Protein 3UPS (pdb70)

InterPro domains:
  IPR004394 Protein Iojap/ribosomal silencing factor RsfS [MF_01477] (13-118)
  IPR004394 Protein Iojap/ribosomal silencing factor RsfS [PTHR21043] (14-130)
  IPR004394 Protein Iojap/ribosomal silencing factor RsfS [TIGR00090] (20-117)
  IPR043519 Nucleotidyltransferase superfamily [G3DSA:3.30.460.10] (14-133)
  IPR043519 Nucleotidyltransferase superfamily [SSF81301] (18-124)

CATH classification: 3.30.460.10

Foldseek 3Di:
DDLVLVCLQVVVCVVLPWPPWDKAACVVNDPQARITETEDADLVSQVVLVVSQVSLCVVPVQRWDWPQPPPPQKIWTHRRNYIYIYHHVVSVVVVVVCVCVPDD

B-factor: mean 41.15, std 17.08, range [24.71, 125.01]

Nearest PDB structures (foldseek):
  3ups-assembly1_A-2  TM=1.010E+00  e=2.088E-20  Zymomonas mobilis subsp. mobilis ZM4 = ATCC 31821
  2id1-assembly2_B  TM=8.233E-01  e=2.964E-09  Chromobacterium violaceum ATCC 12472
  2o5a-assembly1_B  TM=8.143E-01  e=1.088E-08  Halalkalibacterium halodurans
  4wcw-assembly2_C  TM=8.008E-01  e=1.373E-07  Mycobacterium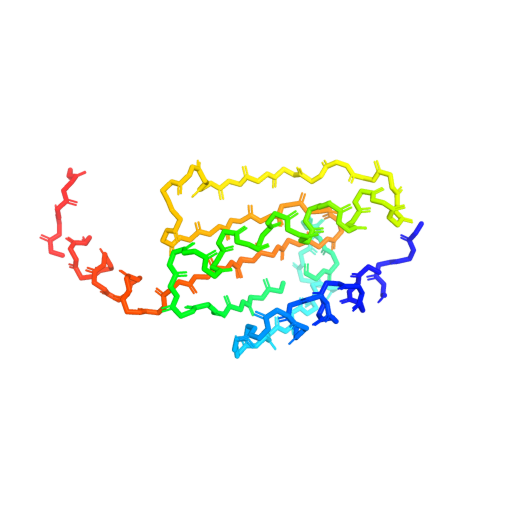 tuberculosis H37Rv
  7aoi-assembly1_XJ  TM=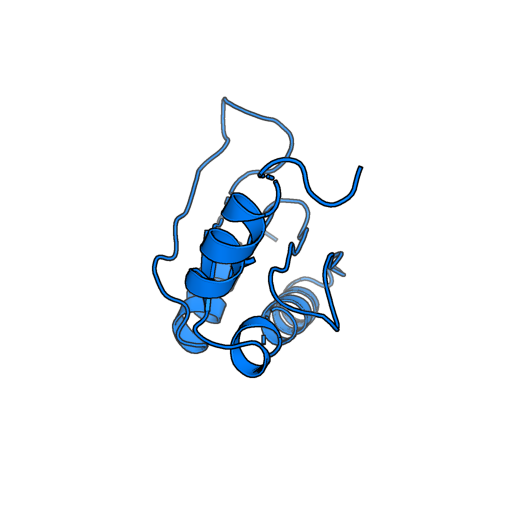6.838E-01  e=1.002E-05  Trypanosoma brucei

Sequence (104 aa):
FDPELLKLVTDSLDDDQALEIATIPLAGKSSIADYVIASGRSSRQVTAAQKLADRIKAATGYVSKIEGLPAADWVLLLDAGDIIIHHLFRPEVRSFYNLERWGFGD

Solvent-accessible surface area: 6523 Å² total

Radius of gyration: 14.22 Å; Cα contacts (8 Å, |Δi|>4): 182; chains: 1; bounding box: 29×43×29 Å

Structure (mmCIF, N/CA/C/O backbone):
data_3UPS
#
_entry.id   3UPS
#
_cell.length_a   75.397
_cell.length_b   75.397
_cell.length_c   66.916
_cell.angle_alpha   90.000
_cell.angle_beta   90.000
_cell.angle_gamma   120.000
#
_symmetry.space_group_name_H-M   'P 31 2 1'
#
loop_
_entity.id
_entity.type
_entity.pdbx_description
1 polymer 'Iojap-like protein'
2 water water
#
loop_
_atom_site.group_PDB
_atom_site.id
_atom_site.type_symbol
_atom_site.label_atom_id
_atom_site.label_alt_id
_atom_site.label_comp_id
_atom_site.label_asym_id
_atom_site.label_entity_id
_atom_site.label_seq_id
_atom_site.pdbx_PDB_ins_code
_atom_site.Cartn_x
_atom_site.Cartn_y
_atom_site.Cartn_z
_atom_site.occupancy
_atom_site.B_iso_or_equiv
_atom_site.auth_seq_id
_atom_site.auth_comp_id
_atom_site.auth_asym_id
_atom_site.auth_atom_id
_atom_site.pdbx_PDB_model_num
ATOM 1 N N . PHE A 1 17 ? 44.272 -22.222 20.803 1.00 90.33 14 PHE A N 1
ATOM 2 C CA . PHE A 1 17 ? 44.680 -21.343 19.669 1.00 64.58 14 PHE A CA 1
ATOM 3 C C . PHE A 1 17 ? 45.615 -20.249 20.191 1.00 50.54 14 PHE A C 1
ATOM 4 O O . PHE A 1 17 ? 45.247 -19.380 20.980 1.00 54.65 14 PHE A O 1
ATOM 12 N N . ASP A 1 18 ? 46.855 -20.387 19.762 1.00 42.15 15 ASP A N 1
ATOM 13 C CA . ASP A 1 18 ? 47.983 -19.527 20.014 1.00 39.76 15 ASP A CA 1
ATOM 14 C C . ASP A 1 18 ? 47.711 -18.029 19.722 1.00 36.06 15 ASP A C 1
ATOM 15 O O . ASP A 1 18 ? 47.220 -17.705 18.630 1.00 34.54 15 ASP A O 1
ATOM 20 N N . PRO A 1 19 ? 48.054 -17.101 20.662 1.00 37.13 16 PRO A N 1
ATOM 21 C CA . PRO A 1 19 ? 47.774 -15.656 20.359 1.00 32.76 16 PRO A CA 1
ATOM 22 C C . PRO A 1 19 ? 48.570 -15.107 19.142 1.00 32.79 16 PRO A C 1
ATOM 23 O O . PRO A 1 19 ? 48.096 -14.187 18.448 1.00 30.93 16 PRO A O 1
ATOM 27 N N . GLU A 1 20 ? 49.761 -15.662 18.877 1.00 35.56 17 GLU A N 1
ATOM 28 C CA . GLU A 1 20 ? 50.519 -15.281 17.659 1.00 33.66 17 GLU A CA 1
ATOM 29 C C . GLU A 1 20 ? 49.832 -15.742 16.376 1.00 33.29 17 GLU A C 1
ATOM 30 O O . GLU A 1 20 ? 49.882 -15.049 15.360 1.00 32.11 17 GLU A O 1
ATOM 52 N N . LEU A 1 22 ? 46.531 -16.160 16.236 1.00 30.18 19 LEU A N 1
ATOM 53 C CA . LEU A 1 22 ? 45.377 -15.245 16.170 1.00 26.78 19 LEU A CA 1
ATOM 54 C C . LEU A 1 22 ? 45.812 -13.911 15.563 1.00 27.26 19 LEU A C 1
ATOM 55 O O . LEU A 1 22 ? 45.070 -13.331 14.757 1.00 27.09 19 LEU A O 1
ATOM 60 N N . LEU A 1 23 ? 46.990 -13.416 15.961 1.00 28.42 20 LEU A N 1
ATOM 61 C CA . LEU A 1 23 ? 47.490 -12.134 15.431 1.00 25.70 20 LEU A CA 1
ATOM 62 C C . LEU A 1 23 ? 47.686 -12.200 13.917 1.00 28.32 20 LEU A C 1
ATOM 63 O O . LEU A 1 23 ? 47.291 -11.268 13.178 1.00 28.08 20 LEU A O 1
ATOM 68 N N . LYS A 1 24 ? 48.294 -13.292 13.459 1.00 28.32 21 LYS A N 1
ATOM 69 C CA . LYS A 1 24 ? 48.479 -13.536 12.037 1.00 29.41 21 LYS A CA 1
ATOM 70 C C . LYS A 1 24 ? 47.121 -13.565 11.301 1.00 30.04 21 LYS A C 1
ATOM 71 O O . LYS A 1 24 ? 46.976 -12.941 10.243 1.00 28.81 21 LYS A O 1
ATOM 77 N N . LEU A 1 25 ? 46.135 -14.279 11.853 1.00 26.42 22 LEU A N 1
ATOM 78 C CA . LEU A 1 25 ? 44.789 -14.296 11.251 1.00 27.26 22 LEU A CA 1
ATOM 79 C C . LEU A 1 25 ? 44.247 -12.853 11.104 1.00 27.13 22 LEU A C 1
ATOM 80 O O . LEU A 1 25 ? 43.774 -12.450 10.038 1.00 28.23 22 LEU A O 1
ATOM 85 N N . VAL A 1 26 ? 44.305 -12.095 12.191 1.00 26.35 23 VAL A N 1
ATOM 86 C CA . VAL A 1 26 ? 43.763 -10.736 12.243 1.00 25.47 23 VAL A CA 1
ATOM 87 C C . VAL A 1 26 ? 44.426 -9.836 11.193 1.00 25.81 23 VAL A C 1
ATOM 88 O O . VAL A 1 26 ? 43.728 -9.183 10.382 1.00 28.07 23 VAL A O 1
ATOM 92 N N . THR A 1 27 ? 45.764 -9.773 11.204 1.00 26.38 24 THR A N 1
ATOM 93 C CA . THR A 1 27 ? 46.458 -8.892 10.263 1.00 27.83 24 THR A CA 1
ATOM 94 C C . THR A 1 27 ? 46.320 -9.372 8.825 1.00 28.97 24 THR A C 1
ATOM 95 O O . THR A 1 27 ? 46.185 -8.524 7.903 1.00 31.34 24 THR A O 1
ATOM 99 N N . ASP A 1 28 ? 46.353 -10.690 8.601 1.00 27.23 25 ASP A N 1
ATOM 100 C CA . ASP A 1 28 ? 46.149 -11.233 7.236 1.00 28.85 25 ASP A CA 1
ATOM 101 C C . ASP A 1 28 ? 44.764 -10.892 6.713 1.00 28.42 25 ASP A C 1
ATOM 102 O O . ASP A 1 28 ? 44.607 -10.549 5.530 1.00 30.71 25 ASP A O 1
ATOM 107 N N . SER A 1 29 ? 43.756 -10.975 7.584 1.00 27.64 26 SER A N 1
ATOM 108 C CA . SER A 1 29 ? 42.365 -10.717 7.169 1.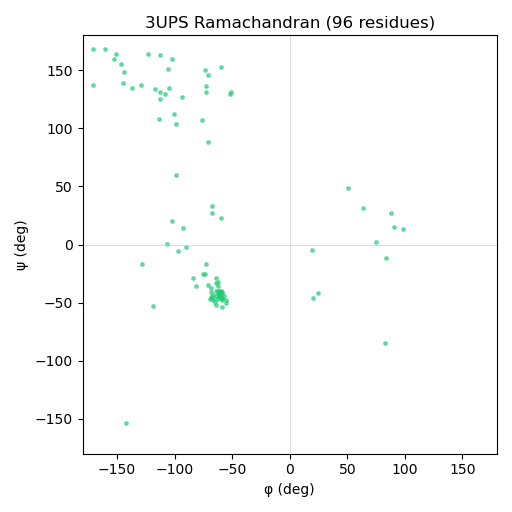00 29.48 26 SER A CA 1
ATOM 109 C C . SER A 1 29 ? 42.210 -9.230 6.844 1.00 30.63 26 SER A C 1
ATOM 110 O O . SER A 1 29 ? 41.661 -8.863 5.789 1.00 30.29 26 SER A O 1
ATOM 113 N N . LEU A 1 30 ? 42.713 -8.369 7.725 1.00 28.99 27 LEU A N 1
ATOM 114 C CA . LEU A 1 30 ? 42.634 -6.924 7.481 1.00 30.06 27 LEU A CA 1
ATOM 115 C C . LEU A 1 30 ? 43.395 -6.496 6.224 1.00 31.47 27 LEU A C 1
ATOM 116 O O . LEU A 1 30 ? 42.894 -5.703 5.421 1.00 33.38 27 LEU A O 1
ATOM 121 N N . ASP A 1 31 ? 44.582 -7.069 6.025 1.00 31.26 28 ASP A N 1
ATOM 122 C CA . ASP A 1 31 ? 45.350 -6.826 4.810 1.00 36.63 28 ASP A CA 1
ATOM 123 C C . ASP A 1 31 ? 44.562 -7.279 3.580 1.00 34.13 28 ASP A C 1
ATOM 124 O O . ASP A 1 31 ? 44.511 -6.553 2.550 1.00 35.94 28 ASP A O 1
ATOM 129 N N . ASP A 1 32 ? 43.931 -8.452 3.668 1.00 31.91 29 ASP A N 1
ATOM 130 C CA . ASP A 1 32 ? 43.199 -8.982 2.505 1.00 32.63 29 ASP A CA 1
ATOM 131 C C . ASP A 1 32 ? 42.024 -8.070 2.135 1.00 34.05 29 ASP A C 1
ATOM 132 O O . ASP A 1 32 ? 41.692 -7.920 0.942 1.00 36.72 29 ASP A O 1
ATOM 137 N N . ASP A 1 33 ? 41.438 -7.448 3.157 1.00 35.16 30 ASP A N 1
ATOM 138 C CA . ASP A 1 33 ? 40.273 -6.580 2.983 1.00 35.05 30 ASP A CA 1
ATOM 139 C C . ASP A 1 33 ? 40.672 -5.123 2.795 1.00 41.12 30 ASP A C 1
ATOM 140 O O . ASP A 1 33 ? 39.825 -4.203 2.900 1.00 39.64 30 ASP A O 1
ATOM 145 N N . GLN A 1 34 ? 41.967 -4.939 2.521 1.00 38.35 31 GLN A N 1
ATOM 146 C CA . GLN A 1 34 ? 42.568 -3.654 2.095 1.00 41.50 31 GLN A CA 1
ATOM 147 C C . GLN A 1 34 ? 42.482 -2.540 3.156 1.00 40.89 31 GLN A C 1
ATOM 148 O O . GLN A 1 34 ? 42.390 -1.343 2.809 1.00 40.91 31 GLN A O 1
ATOM 154 N N . ALA A 1 35 ? 42.520 -2.926 4.428 1.00 36.36 32 ALA A N 1
ATOM 155 C CA . ALA A 1 35 ? 42.682 -1.958 5.528 1.00 34.87 32 ALA A CA 1
ATOM 156 C C . ALA A 1 35 ? 44.001 -1.220 5.341 1.00 34.43 32 ALA A C 1
ATOM 157 O O . ALA A 1 35 ? 44.941 -1.771 4.721 1.00 36.05 32 ALA A O 1
ATOM 159 N N . LEU A 1 36 ? 44.072 0.006 5.857 1.00 35.81 33 LEU A N 1
ATOM 160 C CA . LEU A 1 36 ? 45.332 0.781 5.846 1.00 36.82 33 LEU A CA 1
ATOM 161 C C . LEU A 1 36 ? 45.846 0.959 7.259 1.00 35.92 33 LEU A C 1
ATOM 162 O O . LEU A 1 36 ? 45.101 0.753 8.251 1.00 35.56 33 LEU A O 1
ATOM 167 N N . GLU A 1 37 ? 47.125 1.315 7.360 1.00 37.79 34 GLU A N 1
ATOM 168 C CA . GLU A 1 37 ? 47.741 1.659 8.636 1.00 36.45 34 GLU A CA 1
ATOM 169 C C . GLU A 1 37 ? 47.475 0.596 9.723 1.00 36.45 34 GLU A C 1
ATOM 170 O O . GLU A 1 37 ? 47.069 0.926 10.840 1.00 33.30 34 GLU A O 1
ATOM 176 N N . ILE A 1 38 ? 47.706 -0.671 9.393 1.00 33.16 35 ILE A N 1
ATOM 177 C CA . ILE A 1 38 ? 47.456 -1.775 10.317 1.00 33.29 35 ILE A CA 1
ATOM 178 C C . ILE A 1 38 ? 48.579 -1.793 11.347 1.00 34.72 35 ILE A C 1
ATOM 179 O O . ILE A 1 38 ? 49.728 -2.172 11.009 1.00 36.86 35 ILE A O 1
ATOM 184 N N . ALA A 1 39 ? 48.253 -1.383 12.574 1.00 30.36 36 ALA A N 1
ATOM 185 C CA . ALA A 1 39 ? 49.236 -1.265 13.676 1.00 29.74 36 ALA A CA 1
ATOM 186 C C . ALA A 1 39 ? 49.055 -2.417 14.643 1.00 30.28 36 ALA A C 1
ATOM 187 O O . ALA A 1 39 ? 47.922 -2.752 15.019 1.00 32.80 36 ALA A O 1
ATOM 189 N N . THR A 1 40 ? 50.170 -3.028 15.056 1.00 30.12 37 THR A N 1
ATOM 190 C CA . THR A 1 40 ? 50.128 -4.069 16.082 1.00 29.52 37 THR A CA 1
ATOM 191 C C . THR A 1 40 ? 50.831 -3.542 17.320 1.00 29.78 37 THR A C 1
ATOM 192 O O . THR A 1 40 ? 52.017 -3.134 17.247 1.00 32.13 37 THR A O 1
ATOM 196 N N . ILE A 1 41 ? 50.118 -3.587 18.447 1.00 29.29 38 ILE A N 1
ATOM 197 C CA . ILE A 1 41 ? 50.635 -3.150 19.746 1.00 31.36 38 ILE A CA 1
ATOM 198 C C . ILE A 1 41 ? 50.754 -4.367 20.677 1.00 30.24 38 ILE A C 1
ATOM 199 O O . ILE A 1 41 ? 49.730 -4.880 21.123 1.00 30.43 38 ILE A O 1
ATOM 204 N N . PRO A 1 42 ? 51.990 -4.838 20.965 1.00 32.34 39 PRO A N 1
ATOM 205 C CA . PRO A 1 42 ? 52.106 -5.930 21.949 1.00 31.41 39 PRO A CA 1
ATOM 206 C C . PRO A 1 42 ? 51.850 -5.412 23.352 1.00 31.03 39 PRO A C 1
ATOM 207 O O . PRO A 1 42 ? 52.358 -4.337 23.722 1.00 35.33 39 PRO A O 1
ATOM 211 N N . LEU A 1 43 ? 51.077 -6.161 24.138 1.00 31.14 40 LEU A N 1
ATOM 212 C CA . LEU A 1 43 ? 50.766 -5.727 25.511 1.00 30.12 40 LEU A CA 1
ATOM 213 C C . LEU A 1 43 ? 51.480 -6.489 26.649 1.00 31.91 40 LEU A C 1
ATOM 214 O O . LEU A 1 43 ? 51.284 -6.166 27.828 1.00 36.20 40 LEU A O 1
ATOM 219 N N . ALA A 1 44 ? 52.321 -7.462 26.306 1.00 35.92 41 ALA A N 1
ATOM 220 C CA . ALA A 1 44 ? 53.102 -8.199 27.304 1.00 37.61 41 ALA A CA 1
ATOM 221 C C . ALA A 1 44 ? 53.842 -7.212 28.206 1.00 38.43 41 ALA A C 1
ATOM 222 O O . ALA A 1 44 ? 54.507 -6.301 27.719 1.00 39.98 41 ALA A O 1
ATOM 224 N N . GLY A 1 45 ? 53.723 -7.388 29.517 1.00 43.20 42 GLY A N 1
ATOM 225 C CA . GLY A 1 45 ? 54.412 -6.528 30.478 1.00 44.19 42 GLY A CA 1
ATOM 226 C C . GLY A 1 45 ? 53.798 -5.142 30.620 1.00 42.44 42 GLY A C 1
ATOM 227 O O . GLY A 1 45 ? 54.313 -4.319 31.362 1.00 48.06 42 GLY A O 1
ATOM 228 N N . LYS A 1 46 ? 52.697 -4.883 29.914 1.00 37.20 43 LYS A N 1
ATOM 229 C CA . LYS A 1 46 ? 52.031 -3.565 29.961 1.00 37.03 43 LYS A CA 1
ATOM 230 C C . LYS A 1 46 ? 50.599 -3.666 30.487 1.00 34.46 43 LYS A C 1
ATOM 231 O O . LYS A 1 46 ? 50.227 -2.962 31.439 1.00 38.50 43 LYS A O 1
ATOM 237 N N . SER A 1 47 ? 49.799 -4.543 29.877 1.00 32.34 44 SER A N 1
ATOM 238 C CA . SER A 1 47 ? 48.410 -4.727 30.296 1.00 29.91 44 SER A CA 1
ATOM 239 C C . SER A 1 47 ? 47.999 -6.180 30.163 1.00 31.25 44 SER A C 1
ATOM 240 O O . SER A 1 47 ? 48.431 -6.864 29.227 1.00 34.83 44 SER A O 1
ATOM 243 N N . SER A 1 48 ? 47.093 -6.591 31.052 1.00 31.20 45 SER A N 1
ATOM 244 C CA . SER A 1 48 ? 46.510 -7.928 31.085 1.00 30.98 45 SER A CA 1
ATOM 245 C C . SER A 1 48 ? 45.249 -8.044 30.247 1.00 29.93 45 SER A C 1
ATOM 246 O O . SER A 1 48 ? 44.653 -9.139 30.176 1.00 32.67 45 SER A O 1
ATOM 249 N N . ILE A 1 49 ? 44.812 -6.939 29.642 1.00 28.95 46 ILE A N 1
ATOM 250 C CA . ILE A 1 49 ? 43.535 -6.961 28.889 1.00 28.56 46 ILE A CA 1
ATOM 251 C C . ILE A 1 49 ? 43.575 -7.929 27.700 1.00 26.36 46 ILE A C 1
ATOM 252 O O . ILE A 1 49 ? 42.541 -8.488 27.322 1.00 27.85 46 ILE A O 1
ATOM 257 N N . ALA A 1 50 ? 44.751 -8.092 27.087 1.00 27.52 47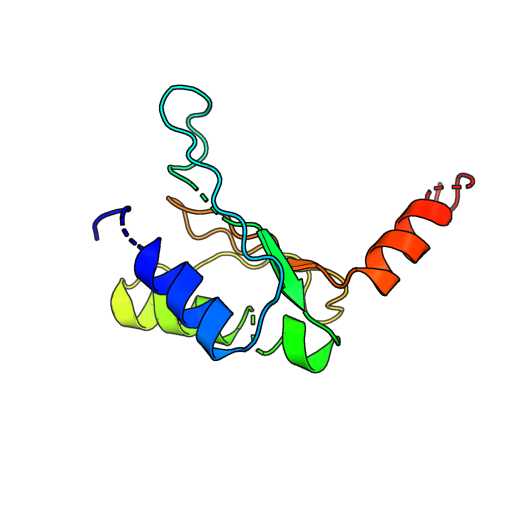 ALA A N 1
ATOM 258 C CA . ALA A 1 50 ? 44.881 -8.864 25.835 1.00 26.96 47 ALA A CA 1
ATOM 259 C C . ALA A 1 50 ? 46.359 -9.023 25.579 1.00 28.28 47 ALA A C 1
ATOM 260 O O . ALA A 1 50 ? 47.180 -8.369 26.244 1.00 31.07 47 ALA A O 1
ATOM 262 N N . ASP A 1 51 ? 46.710 -9.893 2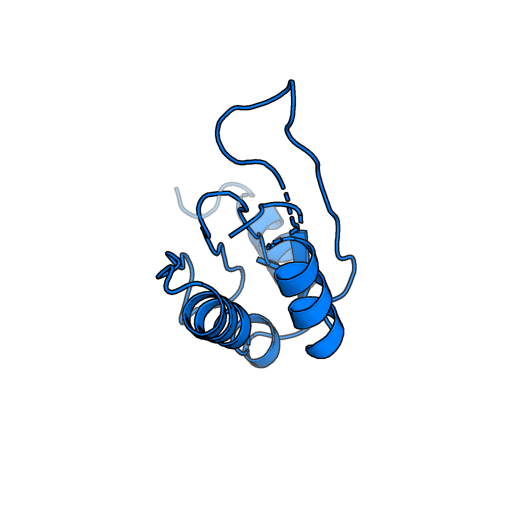4.630 1.00 26.93 48 ASP A N 1
ATOM 263 C CA . ASP A 1 51 ? 48.112 -10.044 24.227 1.00 28.10 48 ASP A CA 1
ATOM 264 C C . ASP A 1 51 ? 48.500 -8.964 23.251 1.00 29.30 48 ASP A C 1
ATOM 265 O O . ASP A 1 51 ? 49.643 -8.502 23.269 1.00 30.77 48 ASP A O 1
ATOM 270 N N . TYR A 1 52 ? 47.559 -8.579 22.384 1.00 28.60 49 TYR A N 1
ATOM 271 C CA . TYR A 1 52 ? 47.800 -7.524 21.363 1.00 27.56 49 TYR A CA 1
ATOM 272 C C . TYR A 1 52 ? 46.587 -6.657 21.169 1.00 28.58 49 TYR A C 1
ATOM 273 O O . TYR A 1 52 ? 45.445 -7.129 21.316 1.00 28.21 49 TYR A O 1
ATOM 298 N N . VAL A 1 54 ? 45.218 -4.384 17.888 1.00 26.25 51 VAL A N 1
ATOM 299 C CA . VAL A 1 54 ? 45.459 -4.087 16.479 1.00 27.03 51 VAL A CA 1
ATOM 300 C C . VAL A 1 54 ? 44.541 -2.912 16.148 1.00 27.93 51 VAL A C 1
ATOM 301 O O . VAL A 1 54 ? 43.388 -2.855 16.627 1.00 30.49 51 VAL A O 1
ATOM 305 N N . ILE A 1 55 ? 45.063 -1.939 15.394 1.00 27.89 52 ILE A N 1
ATOM 306 C CA . ILE A 1 55 ? 44.279 -0.775 14.983 1.00 27.70 52 ILE A CA 1
ATOM 307 C C . ILE A 1 55 ? 44.459 -0.648 13.482 1.00 30.45 52 ILE A C 1
ATOM 308 O O . ILE A 1 55 ? 45.593 -0.792 12.981 1.00 31.76 52 ILE A O 1
ATOM 313 N N . ALA A 1 56 ? 43.372 -0.361 12.744 1.00 29.07 53 ALA A N 1
ATOM 314 C CA . ALA A 1 56 ? 43.488 -0.164 11.291 1.00 28.52 53 ALA A CA 1
ATOM 315 C C . ALA A 1 56 ? 42.384 0.748 10.812 1.00 29.09 53 ALA A C 1
ATOM 316 O O . ALA A 1 56 ? 41.351 0.894 11.490 1.00 30.06 53 ALA A O 1
ATOM 318 N N . SER A 1 57 ? 42.602 1.354 9.640 1.00 31.20 54 SER A N 1
ATOM 319 C CA . SER A 1 57 ? 41.607 2.244 9.023 1.00 31.95 54 SER A CA 1
ATOM 320 C C . SER A 1 57 ? 40.919 1.582 7.836 1.00 34.81 54 SER A C 1
ATOM 321 O O . SER A 1 57 ? 41.496 0.693 7.167 1.00 33.56 54 SER A O 1
ATOM 324 N N . GLY A 1 58 ? 39.676 1.990 7.600 1.00 32.48 55 GLY A N 1
ATOM 325 C CA . GLY A 1 58 ? 38.977 1.668 6.327 1.00 34.63 55 GLY A CA 1
ATOM 326 C C . GLY A 1 58 ? 38.529 2.952 5.642 1.00 39.52 55 GLY A C 1
ATOM 327 O O . GLY A 1 58 ? 38.456 4.004 6.280 1.00 38.31 55 GLY A O 1
ATOM 328 N N . ARG A 1 59 ? 38.192 2.873 4.356 1.00 42.89 56 ARG A N 1
ATOM 329 C CA . ARG A 1 59 ? 37.912 4.080 3.548 1.00 47.13 56 ARG A CA 1
ATOM 330 C C . ARG A 1 59 ? 36.430 4.467 3.385 1.00 45.37 56 ARG A C 1
ATOM 331 O O . ARG A 1 59 ? 36.099 5.445 2.764 1.00 58.58 56 ARG A O 1
ATOM 339 N N . SER A 1 60 ? 35.550 3.617 3.891 1.00 44.64 57 SER A N 1
ATOM 340 C CA . SER A 1 60 ? 34.110 3.801 3.772 1.00 52.75 57 SER A CA 1
ATOM 341 C C . SER A 1 60 ? 33.400 2.974 4.827 1.00 48.55 57 SER A C 1
ATOM 342 O O . SER A 1 60 ? 34.001 2.075 5.441 1.00 44.21 57 SER A O 1
ATOM 345 N N . SER A 1 61 ? 32.110 3.239 4.975 1.00 48.17 58 SER A N 1
ATOM 346 C CA . SER A 1 61 ? 31.236 2.469 5.863 1.00 51.59 58 SER A CA 1
ATOM 347 C C . SER A 1 61 ? 31.011 0.999 5.408 1.00 50.04 58 SER A C 1
ATOM 348 O O . SER A 1 61 ? 31.028 0.077 6.249 1.00 49.66 58 SER A O 1
ATOM 351 N N . ARG A 1 62 ? 30.788 0.778 4.109 1.00 47.83 59 ARG A N 1
ATOM 352 C CA . ARG A 1 62 ? 30.707 -0.575 3.538 1.00 47.72 59 ARG A CA 1
ATOM 353 C C . ARG A 1 62 ? 32.007 -1.331 3.894 1.00 51.96 59 ARG A C 1
ATOM 354 O O . ARG A 1 62 ? 31.950 -2.462 4.402 1.00 55.45 59 ARG A O 1
ATOM 362 N N . GLN A 1 63 ? 33.163 -0.691 3.672 1.00 47.08 60 GLN A N 1
ATOM 363 C CA . GLN A 1 63 ? 34.466 -1.365 3.869 1.00 45.84 60 GLN A CA 1
ATOM 364 C C . GLN A 1 63 ? 34.769 -1.721 5.327 1.00 43.43 60 GLN A C 1
ATOM 365 O O . GLN A 1 63 ? 35.164 -2.871 5.620 1.00 42.05 60 GLN A O 1
ATOM 371 N N . VAL A 1 64 ? 34.575 -0.762 6.240 1.00 45.37 61 VAL A N 1
ATOM 372 C CA . VAL A 1 64 ? 34.763 -1.025 7.674 1.00 49.34 61 VAL A CA 1
ATOM 373 C C . VAL A 1 64 ? 33.840 -2.166 8.155 1.00 50.87 61 VAL A C 1
ATOM 374 O O . VAL A 1 64 ? 34.276 -3.051 8.921 1.00 45.51 61 VAL A O 1
ATOM 378 N N . THR A 1 65 ? 32.596 -2.164 7.671 1.00 48.10 62 THR A N 1
ATOM 379 C CA . THR A 1 65 ? 31.602 -3.200 7.998 1.00 50.23 62 THR A CA 1
ATOM 380 C C . THR A 1 65 ? 31.989 -4.578 7.465 1.00 42.15 62 THR A C 1
ATOM 381 O O . THR A 1 65 ? 31.950 -5.581 8.210 1.00 50.00 62 THR A O 1
ATOM 385 N N . ALA A 1 66 ? 32.355 -4.634 6.180 1.00 44.52 63 ALA A N 1
ATOM 386 C CA . ALA A 1 66 ? 32.807 -5.884 5.580 1.00 46.65 63 ALA A CA 1
ATOM 387 C C . ALA A 1 66 ? 34.041 -6.417 6.324 1.00 49.07 63 ALA A C 1
ATOM 388 O O . ALA A 1 66 ? 34.088 -7.592 6.637 1.00 47.33 63 ALA A O 1
ATOM 406 N N . ALA A 1 68 ? 35.165 -5.830 9.497 1.00 37.89 65 ALA A N 1
ATOM 407 C CA . ALA A 1 68 ? 34.841 -6.277 10.850 1.00 38.77 65 ALA A CA 1
ATOM 408 C C . ALA A 1 68 ? 34.067 -7.605 10.828 1.00 36.70 65 ALA A C 1
ATOM 409 O O . ALA A 1 68 ? 34.372 -8.532 11.597 1.00 37.57 65 ALA A O 1
ATOM 411 N N . GLN A 1 69 ? 33.063 -7.693 9.955 1.00 40.58 66 GLN A N 1
ATOM 412 C CA . GLN A 1 69 ? 32.204 -8.877 9.924 1.00 41.03 66 GLN A CA 1
ATOM 413 C C . GLN A 1 69 ? 32.981 -10.095 9.433 1.00 39.11 66 GLN A C 1
ATOM 414 O O . GLN A 1 69 ? 32.876 -11.190 10.030 1.00 38.69 66 GLN A O 1
ATOM 420 N N . LYS A 1 70 ? 33.763 -9.918 8.361 1.00 36.67 67 LYS A N 1
ATOM 421 C CA . LYS A 1 70 ? 34.581 -11.024 7.869 1.00 34.49 67 LYS A CA 1
ATOM 422 C C . LYS A 1 70 ? 35.586 -11.470 8.915 1.00 33.35 67 LYS A C 1
ATOM 423 O O . LYS A 1 70 ? 35.790 -12.673 9.094 1.00 31.70 67 LYS A O 1
ATOM 429 N N . LEU A 1 71 ? 36.186 -10.513 9.633 1.00 28.34 68 LEU A N 1
ATOM 430 C CA . LEU A 1 71 ? 37.153 -10.873 10.656 1.00 27.70 68 LEU A CA 1
ATOM 431 C C . LEU A 1 71 ? 36.456 -11.697 11.758 1.00 30.06 68 LEU A C 1
ATOM 432 O O . LEU A 1 71 ? 36.993 -12.721 12.196 1.00 28.69 68 LEU A O 1
ATOM 437 N N . ALA A 1 72 ? 35.291 -11.242 12.220 1.00 29.04 69 ALA A N 1
ATOM 438 C CA . ALA A 1 72 ? 34.552 -12.007 13.250 1.00 28.49 69 ALA A CA 1
ATOM 439 C C . ALA A 1 72 ? 34.234 -13.432 12.721 1.00 28.41 69 ALA A C 1
ATOM 440 O O . ALA A 1 72 ? 34.396 -14.421 13.446 1.00 29.03 69 ALA A O 1
ATOM 442 N N . ASP A 1 73 ? 33.749 -13.525 11.473 1.00 28.43 70 ASP A N 1
ATOM 443 C CA . ASP A 1 73 ? 33.416 -14.839 10.892 1.00 28.36 70 ASP A CA 1
ATOM 444 C C . ASP A 1 73 ? 34.644 -15.721 10.808 1.00 29.21 70 ASP A C 1
ATOM 445 O O . ASP A 1 73 ? 34.570 -16.935 11.104 1.00 29.60 70 ASP A O 1
ATOM 450 N N . ARG A 1 74 ? 35.775 -15.124 10.410 1.00 27.43 71 ARG A N 1
ATOM 451 C CA . ARG A 1 74 ? 37.034 -15.901 10.236 1.00 27.92 71 ARG A CA 1
ATOM 452 C C . ARG A 1 74 ? 37.572 -16.389 11.577 1.00 27.60 71 ARG A C 1
ATOM 453 O O . ARG A 1 74 ? 38.051 -17.527 11.700 1.00 28.61 71 ARG A O 1
ATOM 461 N N . ILE A 1 75 ? 37.501 -15.527 12.587 1.00 25.99 72 ILE A N 1
ATOM 462 C CA . ILE A 1 75 ? 37.944 -15.926 13.933 1.00 26.46 72 ILE A CA 1
ATOM 463 C C . ILE A 1 75 ? 37.079 -17.081 14.409 1.00 28.35 72 ILE A C 1
ATOM 464 O O . ILE A 1 75 ? 37.602 -18.097 14.942 1.00 29.27 72 ILE A O 1
ATOM 469 N N . LYS A 1 76 ? 35.768 -16.976 14.211 1.00 29.21 73 LYS A N 1
ATOM 470 C CA . LYS A 1 76 ? 34.901 -18.055 14.649 1.00 28.27 73 LYS A CA 1
ATOM 471 C C . LYS A 1 76 ? 35.202 -19.346 13.882 1.00 29.98 73 LYS A C 1
ATOM 472 O O . LYS A 1 76 ? 35.288 -20.431 14.493 1.00 31.29 73 LYS A O 1
ATOM 478 N N . ALA A 1 77 ? 35.375 -19.254 12.558 1.00 29.42 74 ALA A N 1
ATOM 479 C CA . ALA A 1 77 ? 35.688 -20.440 11.742 1.00 30.62 74 ALA A CA 1
ATOM 480 C C . ALA A 1 77 ? 36.994 -21.124 12.159 1.00 31.23 74 ALA A C 1
ATOM 481 O O . ALA A 1 77 ? 37.082 -22.383 12.205 1.00 32.13 74 ALA A O 1
ATOM 483 N N . ALA A 1 78 ? 38.001 -20.322 12.478 1.00 29.62 75 ALA A N 1
ATOM 484 C CA . ALA A 1 78 ? 39.350 -20.861 12.761 1.00 28.40 75 ALA A CA 1
ATOM 485 C C . ALA A 1 78 ? 39.510 -21.340 14.192 1.00 31.95 75 ALA A C 1
ATOM 486 O O . ALA A 1 78 ? 40.304 -22.258 14.460 1.00 32.27 75 ALA A O 1
ATOM 488 N N . THR A 1 79 ? 38.762 -20.734 15.114 1.00 31.35 76 THR A N 1
ATOM 489 C CA . THR A 1 79 ? 39.011 -20.942 16.558 1.00 31.96 76 THR A CA 1
ATOM 490 C C . THR A 1 79 ? 37.796 -21.335 17.366 1.00 31.12 76 THR A C 1
ATOM 491 O O . THR A 1 79 ? 37.940 -21.808 18.513 1.00 32.67 76 THR A O 1
ATOM 495 N N . GLY A 1 80 ? 36.610 -21.123 16.813 1.00 30.50 77 GLY A N 1
ATOM 496 C CA . GLY A 1 80 ? 35.374 -21.295 17.604 1.00 32.17 77 GLY A CA 1
ATOM 497 C C . GLY A 1 80 ? 34.982 -20.095 18.454 1.00 30.88 77 GLY A C 1
ATOM 498 O O . GLY A 1 80 ? 33.862 -20.067 18.984 1.00 31.27 77 GLY A O 1
ATOM 499 N N . TYR A 1 81 ? 35.886 -19.112 18.600 1.00 28.35 78 TYR A N 1
ATOM 500 C CA . TYR A 1 81 ? 35.653 -17.954 19.481 1.00 29.39 78 TYR A CA 1
ATOM 501 C C . TYR A 1 81 ? 34.617 -17.026 18.856 1.00 28.72 78 TYR A C 1
ATOM 502 O O . TYR A 1 81 ? 34.753 -16.673 17.679 1.00 30.50 78 TYR A O 1
ATOM 511 N N . VAL A 1 82 ? 33.610 -16.617 19.640 1.00 27.24 79 VAL A N 1
ATOM 512 C CA . VAL A 1 82 ? 32.554 -15.721 19.144 1.00 27.85 79 VAL A CA 1
ATOM 513 C C . VAL A 1 82 ? 32.916 -14.301 19.612 1.00 29.10 79 VAL A C 1
ATOM 514 O O . VAL A 1 82 ? 32.733 -13.966 20.793 1.00 28.17 79 VAL A O 1
ATOM 518 N N . SER A 1 83 ? 33.435 -13.470 18.695 1.00 27.79 80 SER A N 1
ATOM 519 C CA . SER A 1 83 ? 33.947 -12.150 19.066 1.00 27.53 80 SER A CA 1
ATOM 520 C C . SER A 1 83 ? 32.789 -11.202 19.369 1.00 30.40 80 SER A C 1
ATOM 521 O O . SER A 1 83 ? 31.686 -11.340 18.784 1.00 33.24 80 SER A O 1
ATOM 524 N N . LYS A 1 84 ? 33.038 -10.239 20.264 1.00 32.05 81 LYS A N 1
ATOM 525 C CA . LYS A 1 84 ? 32.049 -9.220 20.590 1.00 31.65 81 LYS A CA 1
ATOM 526 C C . LYS A 1 84 ? 32.331 -8.035 19.701 1.00 34.98 81 LYS A C 1
ATOM 527 O O . LYS A 1 84 ? 33.462 -7.557 19.663 1.00 35.48 81 LYS A O 1
ATOM 533 N N . ILE A 1 85 ? 31.306 -7.566 18.983 1.00 35.39 82 ILE A N 1
ATOM 534 C CA . ILE A 1 85 ? 31.468 -6.409 18.101 1.00 35.74 82 ILE A CA 1
ATOM 535 C C . ILE A 1 85 ? 30.755 -5.209 18.686 1.00 37.00 82 ILE A C 1
ATOM 536 O O . ILE A 1 85 ? 29.599 -5.303 19.090 1.00 42.88 82 ILE A O 1
ATOM 541 N N . GLU A 1 86 ? 31.451 -4.092 18.779 1.00 40.76 83 GLU A N 1
ATOM 542 C CA . GLU A 1 86 ? 30.834 -2.852 19.245 1.00 44.33 83 GLU A CA 1
ATOM 543 C C . GLU A 1 86 ? 30.890 -1.833 18.088 1.00 53.44 83 GLU A C 1
ATOM 544 O O . GLU A 1 86 ? 31.928 -1.730 17.410 1.00 45.47 83 GLU A O 1
ATOM 550 N N . GLY A 1 87 ? 29.770 -1.136 17.829 1.00 56.66 84 GLY A N 1
ATOM 551 C CA . GLY A 1 87 ? 29.657 -0.083 16.795 1.00 45.65 84 GLY A CA 1
ATOM 552 C C . GLY A 1 87 ? 29.059 -0.353 15.407 1.00 58.06 84 GLY A C 1
ATOM 553 O O . GLY A 1 87 ? 29.227 0.483 14.531 1.00 57.58 84 GLY A O 1
ATOM 554 N N . LEU A 1 88 ? 28.377 -1.489 15.178 1.00 55.38 85 LEU A N 1
ATOM 555 C CA . LEU A 1 88 ? 27.592 -1.739 13.940 1.00 67.94 85 LEU A CA 1
ATOM 556 C C . LEU A 1 88 ? 26.096 -1.535 14.260 1.00 87.02 85 LEU A C 1
ATOM 557 O O . LEU A 1 88 ? 25.739 -1.571 15.437 1.00 94.95 85 LEU A O 1
ATOM 562 N N . PRO A 1 89 ? 25.218 -1.285 13.245 1.00 107.89 86 PRO A N 1
ATOM 563 C CA . PRO A 1 89 ? 25.405 -1.047 11.800 1.00 113.75 86 PRO A CA 1
ATOM 564 C C . PRO A 1 89 ? 25.992 0.329 11.425 1.00 120.57 86 PRO A C 1
ATOM 565 O O . PRO A 1 89 ? 26.608 0.458 10.340 1.00 114.42 86 PRO A O 1
ATOM 569 N N . ALA A 1 90 ? 25.798 1.340 12.290 1.00 125.01 87 ALA A N 1
ATOM 570 C CA . ALA A 1 90 ? 26.361 2.676 12.047 1.00 103.87 87 ALA A CA 1
ATOM 571 C C . ALA A 1 90 ? 27.885 2.658 12.222 1.00 111.49 87 ALA A C 1
ATOM 572 O O . ALA A 1 90 ? 28.393 2.938 13.330 1.00 112.50 87 ALA A O 1
ATOM 574 N N . ALA A 1 91 ? 28.598 2.349 11.118 1.00 102.79 88 ALA A N 1
ATOM 575 C CA . ALA A 1 91 ? 30.023 1.931 11.175 1.00 84.54 88 ALA A CA 1
ATOM 576 C C . ALA A 1 91 ? 31.110 3.007 10.877 1.00 90.17 88 ALA A C 1
ATOM 577 O O . ALA A 1 91 ? 31.919 2.840 9.939 1.00 74.24 88 ALA A O 1
ATOM 579 N N . ASP A 1 92 ? 31.123 4.074 11.693 1.00 78.10 89 ASP A N 1
ATOM 580 C CA . ASP A 1 92 ? 32.187 5.098 11.745 1.00 75.91 89 ASP A CA 1
ATOM 581 C C . ASP A 1 92 ? 33.432 4.575 12.452 1.00 80.02 89 ASP A C 1
ATOM 582 O O . ASP A 1 92 ? 34.554 5.078 12.264 1.00 59.95 89 ASP A O 1
ATOM 587 N N . TRP A 1 93 ? 33.204 3.586 13.328 1.00 56.39 90 TRP A N 1
ATOM 588 C CA . TRP A 1 93 ? 34.190 2.851 13.956 1.00 54.40 90 TRP A CA 1
ATOM 589 C C . TRP A 1 93 ? 33.633 1.460 14.249 1.00 72.22 90 TRP A C 1
ATOM 590 O O . TRP A 1 93 ? 32.425 1.230 14.156 1.00 56.41 90 TRP A O 1
ATOM 601 N N . VAL A 1 94 ? 34.504 0.524 14.547 1.00 55.38 91 VAL A N 1
ATOM 602 C CA . VAL A 1 94 ? 34.136 -0.797 15.035 1.00 46.94 91 VAL A CA 1
ATOM 603 C C . VAL A 1 94 ? 35.227 -1.202 16.030 1.00 53.44 91 VAL A C 1
ATOM 604 O O . VAL A 1 94 ? 36.414 -0.922 15.823 1.00 48.52 91 VAL A O 1
ATOM 608 N N . LEU A 1 95 ? 34.806 -1.802 17.132 1.00 36.70 92 LEU A N 1
ATOM 609 C CA . LEU A 1 95 ? 35.716 -2.537 17.992 1.00 32.03 92 LEU A CA 1
ATOM 610 C C . LEU A 1 95 ? 35.321 -4.021 17.924 1.00 29.12 92 LEU A C 1
ATOM 611 O O . LEU A 1 95 ? 34.148 -4.364 18.084 1.00 32.98 92 LEU A O 1
ATOM 616 N N A LEU A 1 96 ? 36.311 -4.883 17.721 0.50 26.12 93 LEU A N 1
ATOM 617 N N B LEU A 1 96 ? 36.292 -4.889 17.629 0.50 28.00 93 LEU A N 1
ATOM 618 C CA A LEU A 1 96 ? 36.077 -6.313 17.753 0.50 26.07 93 LEU A CA 1
ATOM 619 C CA B LEU A 1 96 ? 36.084 -6.327 17.787 0.50 27.58 93 LEU A CA 1
ATOM 620 C C A LEU A 1 96 ? 36.925 -6.896 18.885 0.50 27.65 93 LEU A C 1
ATOM 621 C C B LEU A 1 96 ? 36.920 -6.801 18.951 0.50 28.27 93 LEU A C 1
ATOM 622 O O A LEU A 1 96 ? 38.164 -6.822 18.855 0.50 28.33 93 LEU A O 1
ATOM 623 O O B LEU A 1 96 ? 38.144 -6.598 18.991 0.50 27.64 93 LEU A O 1
ATOM 632 N N . ASP A 1 97 ? 36.252 -7.441 19.896 1.00 27.00 94 ASP A N 1
ATOM 633 C CA . ASP A 1 97 ? 36.936 -7.990 21.071 1.00 28.52 94 ASP A CA 1
ATOM 634 C C . ASP A 1 97 ? 37.031 -9.495 20.830 1.00 29.68 94 ASP A C 1
ATOM 635 O O . ASP A 1 97 ? 36.033 -10.239 20.973 1.00 30.23 94 ASP A O 1
ATOM 640 N N . ALA A 1 98 ? 38.240 -9.927 20.478 1.00 26.13 95 ALA A N 1
ATOM 641 C CA . ALA A 1 98 ? 38.518 -11.343 20.243 1.00 26.92 95 ALA A CA 1
ATOM 642 C C . ALA A 1 98 ? 39.251 -11.974 21.450 1.00 29.57 95 ALA A C 1
ATOM 643 O O . ALA A 1 98 ? 39.865 -13.037 21.294 1.00 31.65 95 ALA A O 1
ATOM 645 N N . GLY A 1 99 ? 39.167 -11.346 22.646 1.00 28.96 96 GLY A N 1
ATOM 646 C CA . GLY A 1 99 ? 39.738 -11.932 23.888 1.00 28.15 96 GLY A CA 1
ATOM 647 C C . GLY A 1 99 ? 41.228 -11.647 23.990 1.00 29.05 96 GLY A C 1
ATOM 648 O O . GLY A 1 99 ? 41.625 -10.648 24.625 1.00 31.00 96 GLY A O 1
ATOM 649 N N . ASP A 1 100 ? 42.059 -12.491 23.355 1.00 28.15 97 ASP A N 1
ATOM 650 C CA . ASP A 1 100 ? 43.522 -12.306 23.359 1.00 31.44 97 ASP A CA 1
ATOM 651 C C . ASP A 1 100 ? 43.955 -11.147 22.483 1.00 28.32 97 ASP A C 1
ATOM 652 O O . ASP A 1 100 ? 45.105 -10.685 22.589 1.00 27.70 97 ASP A O 1
ATOM 657 N N . ILE A 1 101 ? 43.061 -10.707 21.589 1.00 27.96 98 ILE A N 1
ATOM 658 C CA . ILE A 1 101 ? 43.336 -9.540 20.731 1.00 26.90 98 ILE A CA 1
ATOM 659 C C . ILE A 1 101 ? 42.100 -8.653 20.672 1.00 26.48 98 ILE A C 1
ATOM 660 O O . ILE A 1 101 ? 40.969 -9.158 20.562 1.00 28.41 98 ILE A O 1
ATOM 665 N N . ILE A 1 102 ? 42.312 -7.348 20.812 1.00 26.69 99 ILE A N 1
ATOM 666 C CA . ILE A 1 102 ? 41.234 -6.374 20.632 1.00 25.48 99 ILE A CA 1
ATOM 667 C C . ILE A 1 102 ? 41.587 -5.571 19.366 1.00 28.09 99 ILE A C 1
ATOM 668 O O . ILE A 1 102 ? 42.735 -5.099 19.192 1.00 28.18 99 ILE A O 1
ATOM 673 N N . ILE A 1 103 ? 40.611 -5.435 18.471 1.00 27.66 100 ILE A N 1
ATOM 674 C CA . ILE A 1 103 ? 40.840 -4.775 17.176 1.00 28.12 100 ILE A CA 1
ATOM 675 C C . ILE A 1 103 ? 39.985 -3.521 17.107 1.00 27.69 100 ILE A C 1
ATOM 676 O O . ILE A 1 103 ? 38.785 -3.596 17.344 1.00 29.20 100 ILE A O 1
ATOM 681 N N A HIS A 1 104 ? 40.641 -2.384 16.851 0.50 28.63 101 HIS A N 1
ATOM 682 N N B HIS A 1 104 ? 40.598 -2.372 16.814 0.50 28.31 101 HIS A N 1
ATOM 683 C CA A HIS A 1 104 ? 40.000 -1.092 16.654 0.50 29.32 101 HIS A CA 1
ATOM 684 C CA B HIS A 1 104 ? 39.850 -1.129 16.671 0.50 26.98 101 HIS A CA 1
ATOM 685 C C A HIS A 1 104 ? 40.016 -0.818 15.167 0.50 30.83 101 HIS A C 1
ATOM 686 C C B HIS A 1 104 ? 39.990 -0.653 15.251 0.50 30.78 101 HIS A C 1
ATOM 687 O O A HIS A 1 104 ? 41.089 -0.865 14.545 0.50 29.68 101 HIS A O 1
ATOM 688 O O B HIS A 1 104 ? 41.104 -0.401 14.769 0.50 29.06 101 HIS A O 1
ATOM 701 N N . LEU A 1 105 ? 38.851 -0.520 14.576 1.00 30.45 102 LEU A N 1
ATOM 702 C CA . LEU A 1 105 ? 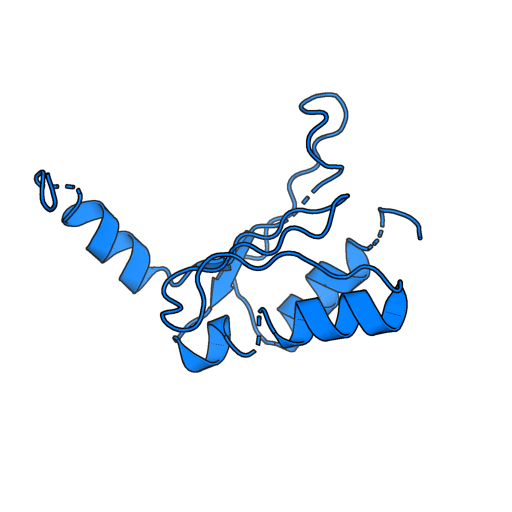38.790 -0.089 13.178 1.00 27.59 102 LEU A CA 1
ATOM 703 C C . LEU A 1 105 ? 38.148 1.290 13.141 1.00 30.17 102 LEU A C 1
ATOM 704 O O . LEU A 1 105 ? 37.200 1.558 13.907 1.00 35.97 102 LEU A O 1
ATOM 709 N N . PHE A 1 106 ? 38.651 2.174 12.277 1.00 27.67 103 PHE A 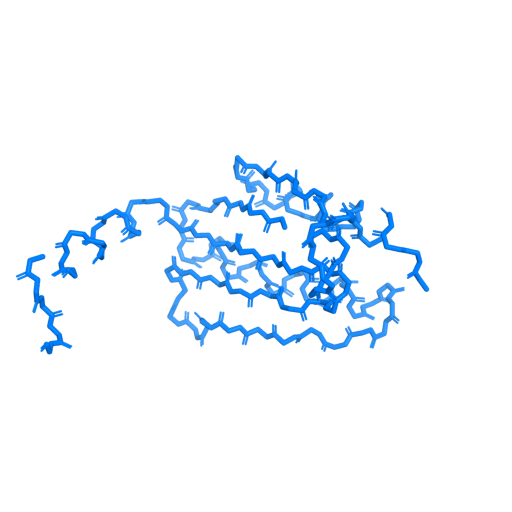N 1
ATOM 710 C CA . PHE A 1 106 ? 38.103 3.541 12.213 1.00 27.50 103 PHE A CA 1
ATOM 711 C C . PHE A 1 106 ? 38.155 4.076 10.785 1.00 29.80 103 PHE A C 1
ATOM 712 O O . PHE A 1 106 ? 38.950 3.614 9.966 1.00 29.91 103 PHE A O 1
ATOM 720 N N . ARG A 1 107 ? 37.272 5.023 10.504 1.00 30.81 104 ARG A N 1
ATOM 721 C CA . ARG A 1 107 ? 37.275 5.782 9.253 1.00 31.20 104 ARG A CA 1
ATOM 722 C C . ARG A 1 107 ? 37.920 7.122 9.563 1.00 30.31 104 ARG A C 1
ATOM 723 O O . ARG A 1 107 ? 37.329 7.900 10.291 1.00 32.78 104 ARG A O 1
ATOM 731 N N . PRO A 1 108 ? 39.125 7.399 9.009 1.00 31.79 105 PRO A N 1
ATOM 732 C CA . PRO A 1 108 ? 39.855 8.594 9.455 1.00 34.39 105 PRO A CA 1
ATOM 733 C C . PRO A 1 108 ? 39.091 9.904 9.290 1.00 31.96 105 PRO A C 1
ATOM 734 O O . PRO A 1 108 ? 39.096 10.752 10.227 1.00 33.92 105 PRO A O 1
ATOM 738 N N . GLU A 1 109 ? 38.435 10.108 8.135 1.00 33.55 106 GLU A N 1
ATOM 739 C CA . GLU A 1 109 ? 37.770 11.406 7.913 1.00 35.26 106 GLU A CA 1
ATOM 740 C C . GLU A 1 109 ? 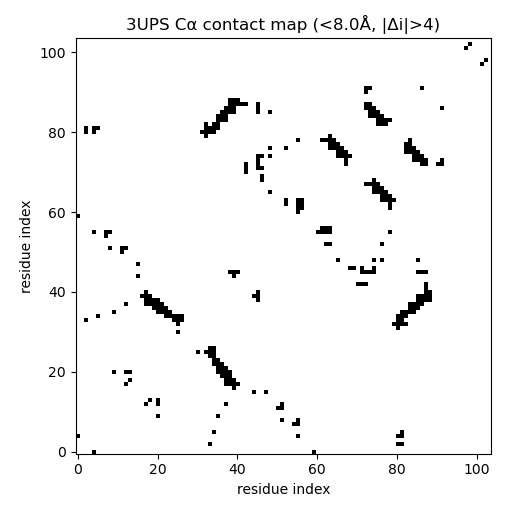36.519 11.562 8.807 1.00 36.63 106 GLU A C 1
ATOM 741 O O . GLU A 1 109 ? 36.202 12.675 9.280 1.00 34.49 106 GLU A O 1
ATOM 747 N N . VAL A 1 110 ? 35.815 10.450 9.046 1.00 31.67 107 VAL A N 1
ATOM 748 C CA . VAL A 1 110 ? 34.662 10.474 9.970 1.00 31.55 107 VAL A CA 1
ATOM 749 C C . VAL A 1 110 ? 35.127 10.727 11.410 1.00 30.59 107 VAL A C 1
ATOM 750 O O . VAL A 1 110 ? 34.543 11.558 12.133 1.00 32.29 107 VAL A O 1
ATOM 754 N N . ARG A 1 111 ? 36.178 10.023 11.838 1.00 29.00 108 ARG A N 1
ATOM 755 C CA . ARG A 1 111 ? 36.693 10.218 13.181 1.00 29.85 108 ARG A CA 1
ATOM 756 C C . ARG A 1 111 ? 37.164 11.650 13.408 1.00 30.26 108 ARG A C 1
ATOM 757 O O . ARG A 1 111 ? 36.834 12.255 14.448 1.00 27.99 108 ARG A O 1
ATOM 765 N N . SER A 1 112 ? 37.923 12.215 12.465 1.00 27.93 109 SER A N 1
ATOM 766 C CA . SER A 1 112 ? 38.409 13.616 12.633 1.00 29.14 109 SER A CA 1
ATOM 767 C C . SER A 1 112 ? 37.245 14.595 12.776 1.00 29.85 109 SER A C 1
ATOM 768 O O . SER A 1 112 ? 37.290 15.538 13.609 1.00 29.07 109 SER A O 1
ATOM 771 N N . PHE A 1 113 ? 36.198 14.373 11.975 1.00 29.12 110 PHE A N 1
ATOM 772 C CA . PHE A 1 113 ? 34.984 15.201 12.043 1.00 29.04 110 PHE A CA 1
ATOM 773 C C . PHE A 1 113 ? 34.265 15.070 13.393 1.00 30.21 110 PHE A C 1
ATOM 774 O O . PHE A 1 113 ? 33.979 16.090 14.071 1.00 29.21 110 PHE A O 1
ATOM 782 N N . TYR A 1 114 ? 33.993 13.835 13.812 1.00 28.08 111 TYR A N 1
ATOM 783 C CA . TYR A 1 114 ? 33.299 13.629 15.086 1.00 29.63 111 TYR A CA 1
ATOM 784 C C . TYR A 1 114 ? 34.122 14.163 16.251 1.00 28.59 111 TYR A C 1
ATOM 785 O O . TYR A 1 114 ? 33.556 14.683 17.212 1.00 30.03 111 TYR A O 1
ATOM 794 N N . ASN A 1 115 ? 35.452 14.032 16.173 1.00 27.29 112 ASN A N 1
ATOM 795 C CA . ASN A 1 115 ? 36.336 14.535 17.243 1.00 29.83 112 ASN A CA 1
ATOM 796 C C . ASN A 1 115 ? 36.237 16.052 17.341 1.00 30.99 112 ASN A C 1
ATOM 797 O O . ASN A 1 115 ? 36.226 16.603 18.464 1.00 28.77 112 ASN A O 1
ATOM 802 N N . LEU A 1 116 ? 36.165 16.722 16.188 1.00 29.47 113 LEU A N 1
ATOM 803 C CA . LEU A 1 116 ? 35.925 18.172 16.203 1.00 27.86 113 LEU A CA 1
ATOM 804 C C . LEU A 1 116 ? 34.619 18.521 16.898 1.00 29.39 113 LEU A C 1
ATOM 805 O O . LEU A 1 116 ? 34.584 19.439 17.698 1.00 29.12 113 LEU A O 1
ATOM 810 N N . GLU A 1 117 ? 33.528 17.831 16.555 1.00 27.44 114 GLU A N 1
ATOM 811 C CA . GLU A 1 117 ? 32.228 18.146 17.175 1.00 29.88 114 GLU A CA 1
ATOM 812 C C . GLU A 1 117 ? 32.298 17.982 18.700 1.00 28.65 114 GLU A C 1
ATOM 813 O O . GLU A 1 117 ? 31.773 18.826 19.457 1.00 30.82 114 GLU A O 1
ATOM 819 N N . ARG A 1 118 ? 32.963 16.915 19.162 1.00 28.77 115 ARG A N 1
ATOM 820 C CA . ARG A 1 118 ? 33.102 16.675 20.604 1.00 28.13 115 ARG A CA 1
ATOM 821 C C . ARG A 1 118 ? 33.996 17.742 21.232 1.00 28.63 115 ARG A C 1
ATOM 822 O O . ARG A 1 118 ? 33.724 18.207 22.356 1.00 29.43 115 ARG A O 1
ATOM 838 N N . TRP A 1 120 ? 34.157 20.785 20.259 1.00 28.99 117 TRP A N 1
ATOM 839 C CA . TRP A 1 120 ? 33.282 21.961 20.330 1.00 29.19 117 TRP A CA 1
ATOM 840 C C . TRP A 1 120 ? 32.228 21.838 21.400 1.00 32.55 117 TRP A C 1
ATOM 841 O O . TRP A 1 120 ? 31.463 22.781 21.632 1.00 31.87 117 TRP A O 1
ATOM 852 N N . GLY A 1 121 ? 32.156 20.678 22.052 1.00 30.15 118 GLY A N 1
ATOM 853 C CA . GLY A 1 121 ? 31.269 20.508 23.213 1.00 31.37 118 GLY A CA 1
ATOM 854 C C . GLY A 1 121 ? 29.900 20.007 22.813 1.00 33.91 118 GLY A C 1
ATOM 855 O O . GLY A 1 121 ? 28.976 20.058 23.625 1.00 33.37 118 GLY A O 1
ATOM 856 N N . PHE A 1 122 ? 29.758 19.502 21.581 1.00 31.65 119 PHE A N 1
ATOM 857 C CA . PHE A 1 122 ? 28.438 19.013 21.133 1.00 30.70 119 PHE A CA 1
ATOM 858 C C . PHE A 1 122 ? 28.052 17.727 21.844 1.00 37.73 119 PHE A C 1
ATOM 859 O O . PHE A 1 122 ? 28.917 16.883 22.164 1.00 38.76 119 PHE A O 1
ATOM 867 N N . GLY A 1 123 ? 26.750 17.588 22.094 1.00 39.14 120 GLY A N 1
ATOM 868 C CA . GLY A 1 123 ? 26.180 16.300 22.501 1.00 49.66 120 GLY A CA 1
ATOM 869 C C . GLY A 1 123 ? 26.214 16.070 23.997 1.00 57.40 120 GLY A C 1
ATOM 870 O O . GLY A 1 123 ? 26.259 14.921 24.440 1.00 72.93 120 GLY A O 1
ATOM 871 N N . ASP A 1 124 ? 26.197 17.178 24.749 1.00 58.87 121 ASP A N 1
ATOM 872 C CA . ASP A 1 124 ? 26.073 17.240 26.226 1.00 68.15 121 ASP A CA 1
ATOM 873 C C . ASP A 1 124 ? 27.286 17.925 26.837 1.00 66.18 121 ASP A C 1
ATOM 874 O O . ASP A 1 124 ? 27.216 18.427 27.965 1.00 109.86 121 ASP A O 1
#

Secondary structure (DSSP, 8-state):
-----HHHHHHHHHHTT-EEEE----TTT-SS----EEE-SSHHHHH--HHHHHHHHHHH----EEES-SS-SEEEEE-SS-EEEEE-HHHHHHHHHH---TT-

Organism: Zymomonas mobilis subsp. mobilis (strain ATCC 31821 / ZM4 / CP4) (NCBI:txid264203)